Protein AF-A0A956YIS6-F1 (afdb_monomer_lite)

Sequence (52 aa):
MAAKSFPWLGNLPGDFEIEGENYRIYSPLATMILVSVLGTILLNIVIRIFQR

Secondary structure (DSSP, 8-state):
------TTTT--TTEEEEEETTEEEEEEHHHHHHHHHHHHHHHHHHHHHHT-

pLDDT: mean 76.37, std 17.56, range [44.56, 97.44]

Foldseek 3Di:
DDDPDDPCPPCPPQFDFDDDPPDTDTGNRVVVVVCVVVVVVVVVVVVVVVVD

Structure (mmCIF, N/CA/C/O backbone):
data_AF-A0A956YIS6-F1
#
_entry.id   AF-A0A956YIS6-F1
#
loop_
_atom_site.group_PDB
_atom_site.id
_atom_site.type_symbol
_atom_site.label_atom_id
_atom_site.label_alt_id
_atom_site.label_comp_id
_atom_site.label_asym_id
_atom_site.label_entity_id
_atom_site.label_seq_id
_atom_site.pdbx_PDB_ins_code
_atom_site.Cartn_x
_atom_site.Cartn_y
_atom_site.Cartn_z
_atom_site.occupancy
_atom_site.B_iso_or_equiv
_atom_site.auth_seq_id
_atom_site.auth_comp_id
_atom_site.auth_asym_id
_atom_site.auth_atom_id
_atom_site.pdbx_PDB_model_num
ATOM 1 N N . MET A 1 1 ? -0.615 -7.436 -38.064 1.00 45.34 1 MET A N 1
ATOM 2 C CA . MET A 1 1 ? -1.237 -6.106 -37.890 1.00 45.34 1 MET A CA 1
ATOM 3 C C . MET A 1 1 ? -2.179 -6.209 -36.695 1.00 45.34 1 MET A C 1
ATOM 5 O O . MET A 1 1 ? -3.337 -6.552 -36.864 1.00 45.34 1 MET A O 1
ATOM 9 N N . ALA A 1 2 ? -1.660 -6.071 -35.476 1.00 45.72 2 ALA A N 1
ATOM 10 C CA . ALA A 1 2 ? -2.457 -6.179 -34.257 1.00 45.72 2 ALA A CA 1
ATOM 11 C C . ALA A 1 2 ? -2.040 -5.049 -33.319 1.00 45.72 2 ALA A C 1
ATOM 13 O O . ALA A 1 2 ? -0.861 -4.909 -33.017 1.00 45.72 2 ALA A O 1
ATOM 14 N N . ALA A 1 3 ? -3.037 -4.223 -33.005 1.00 44.56 3 ALA A N 1
ATOM 15 C CA . ALA A 1 3 ? -3.119 -3.205 -31.971 1.00 44.56 3 ALA A CA 1
ATOM 16 C C . 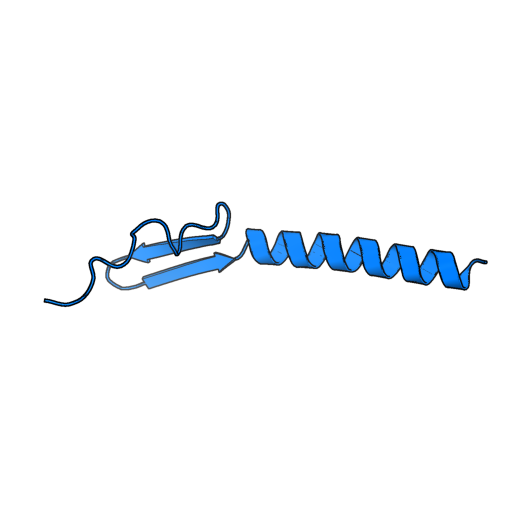ALA A 1 3 ? -1.802 -2.534 -31.551 1.00 44.56 3 ALA A C 1
ATOM 18 O O . ALA A 1 3 ? -1.021 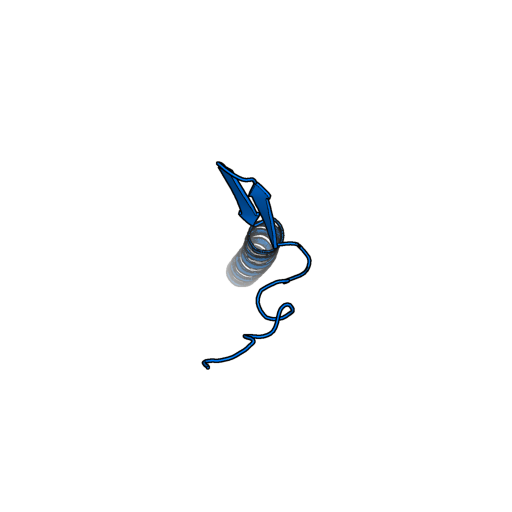-3.051 -30.758 1.00 44.56 3 ALA A O 1
ATOM 19 N N . LYS A 1 4 ? -1.647 -1.283 -31.992 1.00 53.25 4 LYS A N 1
ATOM 20 C CA . LYS A 1 4 ? -0.898 -0.252 -31.274 1.00 53.25 4 LYS A CA 1
ATOM 21 C C . LYS A 1 4 ? -1.597 -0.058 -29.919 1.00 53.25 4 LYS A C 1
ATOM 23 O O . LYS A 1 4 ? -2.432 0.830 -29.779 1.00 53.25 4 LYS A O 1
ATOM 28 N N . SER A 1 5 ? -1.359 -0.971 -28.978 1.00 55.47 5 SER A N 1
ATOM 29 C CA . SER A 1 5 ? -1.950 -0.951 -27.642 1.00 55.47 5 SER A CA 1
ATOM 30 C C . SER A 1 5 ? -1.381 0.245 -26.898 1.00 55.47 5 SER A C 1
ATOM 32 O O . SER A 1 5 ? -0.259 0.213 -26.412 1.00 55.47 5 SER A O 1
ATOM 34 N N . PHE A 1 6 ? -2.144 1.333 -26.946 1.00 52.50 6 PHE A N 1
ATOM 35 C CA . PHE A 1 6 ? -2.134 2.481 -26.052 1.00 52.50 6 PHE A CA 1
ATOM 36 C C . PHE A 1 6 ? -0.881 2.631 -25.163 1.00 52.50 6 PHE A C 1
ATOM 38 O O . PHE A 1 6 ? -0.862 2.088 -24.060 1.00 52.50 6 PHE A O 1
ATOM 45 N N . PRO A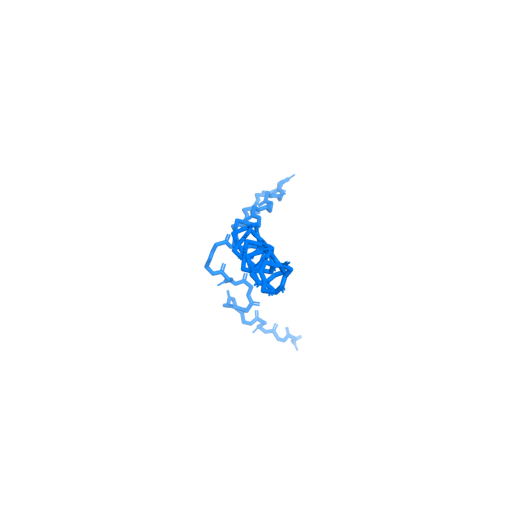 1 7 ? 0.117 3.447 -25.556 1.00 56.12 7 PRO A N 1
ATOM 46 C CA . PRO A 1 7 ? 1.294 3.724 -24.718 1.00 56.12 7 PRO A CA 1
ATOM 47 C C . PRO A 1 7 ? 0.956 4.433 -23.389 1.00 56.12 7 PRO A C 1
ATOM 49 O O . PRO A 1 7 ? 1.822 4.639 -22.547 1.00 56.1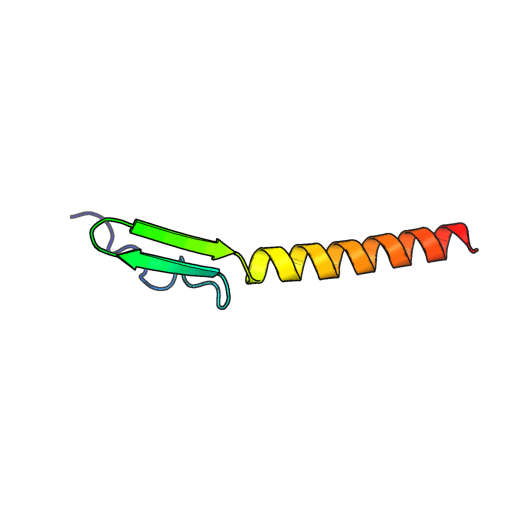2 7 PRO A O 1
ATOM 52 N N . TRP A 1 8 ? -0.306 4.823 -23.187 1.00 55.09 8 TRP A N 1
ATOM 53 C CA . TRP A 1 8 ? -0.807 5.420 -21.952 1.00 55.09 8 TRP A CA 1
ATOM 54 C C . TRP A 1 8 ? -1.452 4.413 -20.990 1.00 55.09 8 TRP A C 1
ATOM 56 O O . TRP A 1 8 ? -1.672 4.753 -19.833 1.00 55.09 8 TRP A O 1
ATOM 66 N N . LEU A 1 9 ? -1.784 3.193 -21.434 1.00 50.91 9 LEU A N 1
ATOM 67 C CA . LEU A 1 9 ? -2.629 2.257 -20.671 1.00 50.91 9 LEU A CA 1
ATOM 68 C C . LEU A 1 9 ? -1.839 1.395 -19.664 1.00 50.91 9 LEU A C 1
ATOM 70 O O . LEU A 1 9 ? -2.320 0.362 -19.215 1.00 50.91 9 LEU A O 1
ATOM 74 N N . GLY A 1 10 ? -0.640 1.847 -19.295 1.00 51.53 10 GLY A N 1
ATOM 75 C CA . GLY A 1 10 ? 0.193 1.300 -18.218 1.00 51.53 10 GLY A CA 1
ATOM 76 C C . GLY A 1 10 ? 0.936 2.374 -17.413 1.00 51.53 10 GLY A C 1
ATOM 77 O O . GLY A 1 10 ? 1.684 2.044 -16.507 1.00 51.53 10 GLY A O 1
ATOM 78 N N . ASN A 1 11 ? 0.719 3.663 -17.710 1.00 57.47 11 ASN A N 1
ATOM 79 C CA . ASN A 1 11 ? 1.357 4.783 -17.012 1.00 57.47 11 ASN A CA 1
ATOM 80 C C . ASN A 1 11 ? 0.451 5.295 -15.888 1.00 57.47 11 ASN A C 1
ATOM 82 O O . ASN A 1 11 ? -0.045 6.422 -15.935 1.00 57.47 11 ASN A O 1
ATOM 86 N N . LEU A 1 12 ? 0.199 4.460 -14.878 1.00 54.53 12 LEU A N 1
ATOM 87 C CA . LEU A 1 12 ? -0.341 4.970 -13.620 1.00 54.53 12 LEU A CA 1
ATOM 88 C C . LEU A 1 12 ? 0.729 5.889 -13.007 1.00 54.53 12 LEU A C 1
ATOM 90 O O . LEU A 1 12 ? 1.834 5.416 -12.737 1.00 54.53 12 LEU A O 1
ATOM 94 N N . PRO A 1 13 ? 0.463 7.197 -12.816 1.00 53.72 13 PRO A N 1
ATOM 95 C CA . PRO A 1 13 ? 1.447 8.105 -12.238 1.00 53.72 13 PRO A CA 1
ATOM 96 C C . PRO A 1 13 ? 1.812 7.615 -10.828 1.00 53.72 13 PRO A C 1
ATOM 98 O O . PRO A 1 13 ? 1.005 7.708 -9.907 1.00 53.72 13 PRO A O 1
ATOM 101 N N . GLY A 1 14 ? 3.016 7.052 -10.681 1.00 64.12 14 GLY A N 1
ATOM 102 C CA . GLY A 1 14 ? 3.527 6.473 -9.434 1.00 64.12 14 GLY A CA 1
ATOM 103 C C . GLY A 1 14 ? 3.872 4.976 -9.483 1.00 64.12 14 GLY A C 1
ATOM 104 O O . GLY A 1 14 ? 4.535 4.508 -8.560 1.00 64.12 14 GLY A O 1
ATOM 105 N N . ASP A 1 15 ? 3.500 4.243 -10.536 1.00 68.06 15 ASP A N 1
ATOM 106 C CA . ASP A 1 15 ? 4.077 2.926 -10.840 1.00 68.06 15 ASP A CA 1
ATOM 107 C C . ASP A 1 15 ? 5.247 3.143 -11.808 1.00 68.06 15 ASP A C 1
ATOM 109 O O . ASP A 1 15 ? 5.070 3.296 -13.016 1.00 68.06 15 ASP A O 1
ATOM 113 N N . PHE A 1 16 ? 6.461 3.249 -11.259 1.00 67.56 16 PHE A N 1
ATOM 114 C CA . PHE A 1 16 ? 7.660 3.435 -12.073 1.00 67.56 16 PHE A CA 1
ATOM 115 C C . PHE A 1 16 ? 8.133 2.074 -12.554 1.00 67.56 16 PHE A C 1
ATOM 117 O O . PHE A 1 16 ? 8.726 1.303 -11.798 1.00 67.56 16 PHE A O 1
ATOM 124 N N . GLU A 1 17 ? 7.864 1.788 -13.817 1.00 67.56 17 GLU A N 1
ATOM 125 C CA . GLU A 1 17 ? 8.416 0.637 -14.503 1.00 67.56 17 GLU A CA 1
ATOM 126 C C . GLU A 1 17 ? 9.609 1.096 -15.344 1.00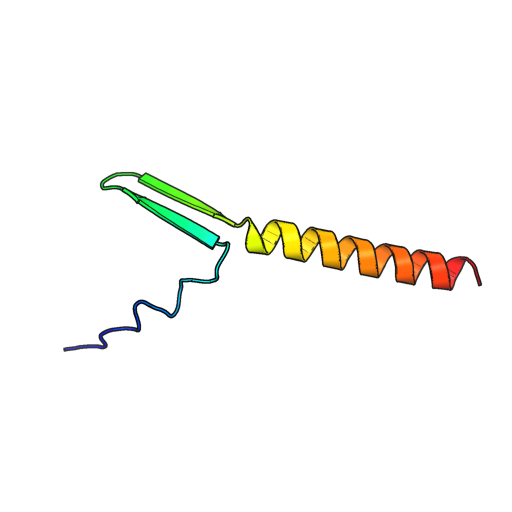 67.56 17 GLU A C 1
ATOM 128 O O . GLU A 1 17 ? 9.460 1.739 -16.381 1.00 67.56 17 GLU A O 1
ATOM 133 N N . ILE A 1 18 ? 10.814 0.835 -14.840 1.00 64.94 18 ILE A N 1
ATOM 134 C CA . ILE A 1 18 ? 12.062 1.161 -15.527 1.00 64.94 18 ILE A CA 1
ATOM 135 C C . ILE A 1 18 ? 12.561 -0.123 -16.189 1.00 64.94 18 ILE A C 1
ATOM 137 O O . ILE A 1 18 ? 13.111 -1.003 -15.523 1.00 64.94 18 ILE A O 1
ATOM 141 N N . GLU A 1 19 ? 12.357 -0.231 -17.500 1.00 68.69 19 GLU A N 1
ATOM 142 C CA . GLU A 1 19 ? 12.900 -1.305 -18.336 1.00 68.69 19 GLU A CA 1
ATOM 143 C C . GLU A 1 19 ? 14.212 -0.851 -18.999 1.00 68.69 19 GLU A C 1
ATOM 145 O O . GLU A 1 19 ? 14.258 0.156 -19.704 1.00 68.69 19 GLU A O 1
ATOM 150 N N . GLY A 1 20 ? 15.294 -1.589 -18.750 1.00 75.06 20 GLY A N 1
ATOM 151 C CA . GLY A 1 20 ? 16.569 -1.519 -19.464 1.00 75.06 20 GLY A CA 1
ATOM 152 C C . GLY A 1 20 ? 16.834 -2.817 -20.236 1.00 75.06 20 GLY A C 1
ATOM 153 O O . GLY A 1 20 ? 16.176 -3.826 -19.999 1.00 75.06 20 GLY A O 1
ATOM 154 N N . GLU A 1 21 ? 17.825 -2.829 -21.135 1.00 73.62 21 GLU A N 1
ATOM 155 C CA . GLU A 1 21 ? 18.089 -3.950 -22.067 1.00 73.62 21 GLU A CA 1
ATOM 156 C C . GLU A 1 21 ? 18.270 -5.338 -21.408 1.00 73.62 21 GLU A C 1
ATOM 158 O O . GLU A 1 21 ? 18.091 -6.349 -22.078 1.00 73.62 21 GLU A O 1
ATOM 163 N N . ASN A 1 22 ? 18.602 -5.412 -20.111 1.00 80.38 22 ASN A N 1
ATOM 164 C CA . ASN A 1 22 ? 18.731 -6.668 -19.352 1.00 80.38 22 ASN A CA 1
ATOM 165 C C . ASN A 1 22 ? 18.092 -6.626 -17.948 1.00 80.38 22 ASN A C 1
ATOM 167 O O . ASN A 1 22 ? 18.285 -7.552 -17.160 1.00 80.38 22 ASN A O 1
ATOM 171 N N . TYR A 1 23 ? 17.365 -5.563 -17.587 1.00 72.50 23 TYR A N 1
ATOM 172 C CA . TYR A 1 23 ? 16.780 -5.435 -16.249 1.00 72.50 23 TYR A CA 1
ATOM 173 C C . TYR A 1 23 ? 15.431 -4.721 -16.280 1.00 72.50 23 TYR A C 1
ATOM 175 O O . TYR A 1 23 ? 15.235 -3.766 -17.020 1.00 72.50 23 TYR A O 1
ATOM 183 N N . ARG A 1 24 ? 14.507 -5.164 -15.428 1.00 73.88 24 ARG A N 1
ATOM 184 C CA . ARG A 1 24 ? 13.193 -4.543 -15.237 1.00 73.88 24 ARG A CA 1
ATOM 185 C C . ARG A 1 24 ? 13.035 -4.216 -13.761 1.00 73.88 24 ARG A C 1
ATOM 187 O O . ARG A 1 24 ? 12.961 -5.121 -12.933 1.00 73.88 24 ARG A O 1
ATOM 194 N N . ILE A 1 25 ? 13.043 -2.929 -13.430 1.00 71.62 25 ILE A N 1
ATOM 195 C CA . ILE A 1 25 ? 12.830 -2.432 -12.070 1.00 71.62 25 ILE A CA 1
ATOM 196 C C . ILE A 1 25 ? 11.391 -1.939 -11.998 1.00 71.62 25 ILE A C 1
ATOM 198 O O . ILE A 1 25 ? 11.050 -0.904 -12.565 1.00 71.62 25 ILE A O 1
ATOM 202 N N . TYR A 1 26 ? 10.551 -2.698 -11.301 1.00 75.44 26 TYR A N 1
ATOM 203 C CA . TYR A 1 26 ? 9.177 -2.313 -11.005 1.00 75.44 26 TYR A CA 1
ATOM 204 C C . TYR A 1 26 ? 9.125 -1.703 -9.604 1.00 75.44 26 TYR A C 1
ATOM 206 O O . TYR A 1 26 ? 9.458 -2.367 -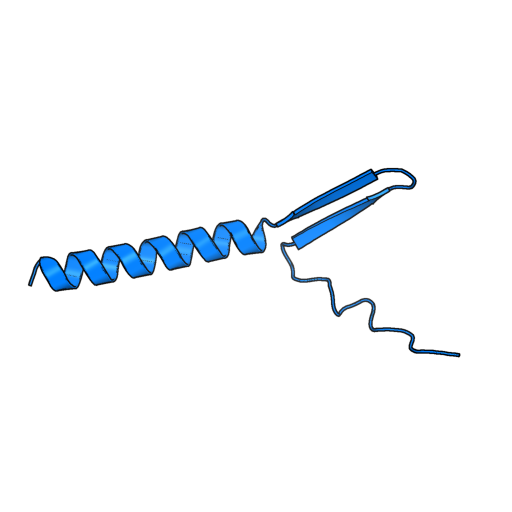8.621 1.00 75.44 26 TYR A O 1
ATOM 214 N N . SER A 1 27 ? 8.736 -0.432 -9.514 1.00 78.06 27 SER A N 1
ATOM 215 C CA . SER A 1 27 ? 8.574 0.290 -8.252 1.00 78.06 27 SER A CA 1
ATOM 216 C C . SER A 1 27 ? 7.104 0.677 -8.062 1.00 78.06 27 SER A C 1
ATOM 218 O O . SER A 1 27 ? 6.674 1.724 -8.560 1.00 78.06 27 SER A O 1
ATOM 220 N N . PRO A 1 28 ? 6.316 -0.155 -7.354 1.00 79.19 28 PRO A N 1
ATOM 221 C CA . PRO A 1 28 ? 4.886 0.062 -7.145 1.00 79.19 28 PRO A CA 1
ATOM 222 C C . PRO A 1 28 ? 4.616 1.075 -6.022 1.00 79.19 28 PRO A C 1
ATOM 224 O O . PRO A 1 28 ? 3.946 0.768 -5.030 1.00 79.19 28 PRO A O 1
ATOM 227 N N . LEU A 1 29 ? 5.166 2.288 -6.130 1.00 81.69 29 LEU A N 1
ATOM 228 C CA . LEU A 1 29 ? 5.007 3.322 -5.100 1.00 81.69 29 LEU A CA 1
ATOM 229 C C . LEU A 1 29 ? 3.543 3.737 -4.951 1.00 81.69 29 LEU A C 1
ATOM 231 O O . LEU A 1 29 ? 3.071 3.905 -3.826 1.00 81.69 29 LEU A O 1
ATOM 235 N N . ALA A 1 30 ? 2.808 3.838 -6.062 1.00 83.12 30 ALA A N 1
ATOM 236 C CA . ALA A 1 30 ? 1.379 4.134 -6.032 1.00 83.12 30 ALA A CA 1
ATOM 237 C C . ALA A 1 30 ? 0.605 3.073 -5.236 1.00 83.12 30 ALA A C 1
ATOM 239 O O . ALA A 1 30 ? -0.186 3.411 -4.352 1.00 83.12 30 ALA A O 1
ATOM 240 N N . THR A 1 31 ? 0.885 1.791 -5.485 1.00 85.62 31 THR A N 1
ATOM 241 C CA . THR A 1 31 ? 0.245 0.681 -4.764 1.00 85.62 31 THR A CA 1
ATOM 242 C C . THR A 1 31 ? 0.590 0.700 -3.273 1.00 85.62 31 THR A C 1
ATOM 244 O O . THR A 1 31 ? -0.298 0.560 -2.434 1.00 85.62 31 THR A O 1
ATOM 247 N N . MET A 1 32 ? 1.858 0.924 -2.916 1.00 90.00 32 MET A N 1
ATOM 248 C CA . MET A 1 32 ? 2.294 0.993 -1.514 1.00 90.00 32 MET A CA 1
ATOM 249 C C . MET A 1 32 ? 1.606 2.132 -0.745 1.00 90.00 32 MET A C 1
ATOM 251 O O . MET A 1 32 ? 1.134 1.928 0.376 1.00 90.00 32 MET A O 1
ATOM 255 N N . ILE A 1 33 ? 1.495 3.317 -1.354 1.00 90.69 33 ILE A N 1
ATOM 256 C CA . ILE A 1 33 ? 0.795 4.466 -0.762 1.00 90.69 33 ILE A CA 1
ATOM 257 C C . ILE A 1 33 ? -0.694 4.155 -0.596 1.00 90.69 33 ILE A C 1
ATOM 259 O O . ILE A 1 33 ? -1.255 4.392 0.475 1.00 90.69 33 ILE A O 1
ATOM 263 N N . LEU A 1 34 ? -1.326 3.585 -1.625 1.00 90.50 34 LEU A N 1
ATOM 264 C CA . LEU A 1 34 ? -2.740 3.223 -1.595 1.00 90.50 34 LEU A CA 1
ATOM 265 C C . LEU A 1 34 ? -3.046 2.239 -0.458 1.00 90.50 34 LEU A C 1
ATOM 267 O O . LEU A 1 34 ? -3.962 2.475 0.329 1.00 90.50 34 LEU A O 1
ATOM 271 N N . VAL A 1 35 ? -2.251 1.173 -0.332 1.00 94.62 35 VAL A N 1
ATOM 272 C CA . VAL A 1 35 ? -2.393 0.172 0.737 1.00 94.62 35 VAL A CA 1
ATOM 273 C C . VAL A 1 35 ? -2.238 0.812 2.119 1.00 94.62 35 VAL A C 1
ATOM 275 O O . VAL A 1 35 ? -3.038 0.535 3.011 1.00 94.62 35 VAL A O 1
ATOM 278 N N . SER A 1 36 ? -1.259 1.703 2.295 1.00 95.81 36 SER A N 1
ATOM 279 C CA . SER A 1 36 ? -1.017 2.400 3.566 1.00 95.81 36 SER A CA 1
ATOM 280 C C . SER A 1 36 ? -2.194 3.289 3.988 1.00 95.81 36 SER A C 1
ATOM 282 O O . SER A 1 36 ? -2.673 3.215 5.125 1.00 95.81 36 SER A O 1
ATOM 284 N N . VAL A 1 37 ? -2.713 4.099 3.060 1.00 96.62 37 VAL A N 1
ATOM 285 C CA . VAL A 1 37 ? -3.851 4.992 3.319 1.00 96.62 37 VAL A CA 1
ATOM 286 C C . VAL A 1 37 ? -5.110 4.184 3.623 1.00 96.62 37 VAL A C 1
ATOM 288 O O . VAL A 1 37 ? -5.785 4.453 4.617 1.00 96.62 37 VAL A O 1
ATOM 291 N N . LEU A 1 38 ? -5.404 3.161 2.816 1.00 97.38 38 LEU A N 1
ATOM 292 C CA . LEU A 1 38 ? -6.554 2.282 3.033 1.00 97.38 38 LEU A CA 1
ATOM 293 C C . LEU A 1 38 ? -6.469 1.563 4.380 1.00 97.38 38 LEU A C 1
ATOM 295 O O . LEU A 1 38 ? -7.436 1.580 5.139 1.00 97.38 38 LEU A O 1
ATOM 299 N N . GLY A 1 39 ? -5.311 0.988 4.710 1.00 96.94 39 GLY A N 1
ATOM 300 C CA . GLY A 1 39 ? -5.080 0.339 5.998 1.00 96.94 39 GLY A CA 1
ATOM 301 C C . GLY A 1 39 ? -5.306 1.295 7.170 1.00 96.94 39 GLY A C 1
ATOM 302 O O . GLY A 1 39 ? -6.000 0.950 8.124 1.00 96.94 39 GLY A O 1
ATOM 303 N N . THR A 1 40 ? -4.802 2.526 7.065 1.00 97.31 40 THR A N 1
ATOM 304 C CA . THR A 1 40 ? -4.981 3.565 8.090 1.00 97.31 40 THR A CA 1
ATOM 305 C C . THR A 1 40 ? -6.455 3.921 8.288 1.00 97.31 40 THR A C 1
ATOM 307 O O . THR A 1 40 ? -6.930 3.984 9.422 1.00 97.31 40 THR A O 1
ATOM 310 N N . ILE A 1 41 ? -7.201 4.121 7.197 1.00 97.31 41 ILE A N 1
ATOM 311 C CA . ILE A 1 41 ? -8.638 4.422 7.248 1.00 97.31 41 ILE A CA 1
ATOM 312 C C . ILE A 1 41 ? -9.401 3.264 7.895 1.00 97.31 41 ILE A C 1
ATOM 314 O O . ILE A 1 41 ? -10.196 3.495 8.805 1.00 97.31 41 ILE A O 1
ATOM 318 N N . LEU A 1 42 ? -9.137 2.026 7.468 1.00 97.44 42 LEU A N 1
ATOM 319 C CA . LEU A 1 42 ? -9.797 0.833 8.000 1.00 97.44 42 LEU A CA 1
ATOM 320 C C . LEU A 1 42 ? -9.537 0.663 9.497 1.00 97.44 42 LEU A C 1
ATOM 322 O O . LEU A 1 42 ? -10.487 0.503 10.260 1.00 97.44 42 LEU A O 1
ATOM 326 N N . LEU A 1 43 ? -8.279 0.756 9.932 1.00 96.75 43 LEU A N 1
ATOM 327 C CA . LEU A 1 43 ? -7.925 0.664 11.349 1.00 96.75 43 LEU A CA 1
ATOM 328 C C . LEU A 1 43 ? -8.608 1.756 12.170 1.00 96.75 43 LEU A C 1
ATOM 330 O O . LEU A 1 43 ? -9.156 1.468 13.229 1.00 96.75 43 LEU A O 1
ATOM 334 N N . ASN A 1 44 ? -8.630 2.992 11.673 1.00 96.25 44 ASN A N 1
ATOM 335 C CA . ASN A 1 44 ? -9.267 4.098 12.376 1.00 96.25 44 ASN A CA 1
ATOM 336 C C . ASN A 1 44 ? -10.790 3.906 12.489 1.00 96.25 44 ASN A C 1
ATOM 338 O O . ASN A 1 44 ? -11.370 4.160 13.542 1.00 96.25 44 ASN A O 1
ATOM 342 N N . ILE A 1 45 ? -11.445 3.400 11.438 1.00 96.44 45 ILE A N 1
ATOM 343 C CA . ILE A 1 45 ? -12.874 3.054 11.473 1.00 96.44 45 ILE A CA 1
ATOM 344 C C . ILE A 1 45 ? -13.133 1.943 12.490 1.00 96.44 45 ILE A C 1
ATOM 346 O O . ILE A 1 45 ? -14.030 2.084 13.318 1.00 96.44 45 ILE A O 1
ATOM 350 N N . VAL A 1 46 ? -12.342 0.868 12.457 1.00 97.06 46 VAL A N 1
ATOM 351 C CA . VAL A 1 46 ? -12.457 -0.249 13.402 1.00 97.06 46 VAL A CA 1
ATOM 352 C C . VAL A 1 46 ? -12.308 0.269 14.830 1.00 97.06 46 VAL A C 1
ATOM 354 O O . VAL A 1 46 ? -13.230 0.123 15.626 1.00 97.06 46 VAL A O 1
ATOM 357 N N . ILE A 1 47 ? -11.214 0.968 15.140 1.00 96.62 47 ILE A N 1
ATOM 358 C CA . ILE A 1 47 ? -10.970 1.542 16.470 1.00 96.62 47 ILE A CA 1
ATOM 359 C C . ILE A 1 47 ? -12.135 2.438 16.900 1.00 96.62 47 ILE A C 1
ATOM 361 O O . ILE A 1 47 ? -12.614 2.322 18.024 1.00 96.62 47 ILE A O 1
ATOM 365 N N . ARG A 1 48 ? -12.647 3.289 16.006 1.00 94.75 48 ARG A N 1
ATOM 366 C CA . ARG A 1 48 ? -13.763 4.191 16.309 1.00 94.75 48 ARG A CA 1
ATOM 367 C C . ARG A 1 48 ? -15.073 3.465 16.604 1.00 94.75 48 ARG A C 1
ATOM 369 O O . ARG A 1 48 ? -15.864 3.973 17.393 1.00 94.75 48 ARG A O 1
ATOM 376 N N . ILE A 1 49 ? -15.320 2.322 15.967 1.00 96.25 49 ILE A N 1
ATOM 377 C CA . ILE A 1 49 ? -16.498 1.487 16.232 1.00 96.25 49 ILE A CA 1
ATOM 378 C C . ILE A 1 49 ? -16.346 0.759 17.572 1.00 96.25 49 ILE A C 1
ATOM 380 O O . ILE A 1 49 ? -17.305 0.714 18.327 1.00 96.25 49 ILE A O 1
ATOM 384 N N . PHE A 1 50 ? -15.155 0.240 17.888 1.00 94.81 50 PHE A N 1
ATOM 385 C CA . PHE A 1 50 ? -14.881 -0.447 19.159 1.00 94.81 50 PHE A CA 1
ATOM 386 C C . PHE A 1 50 ? -14.788 0.495 20.372 1.00 94.81 50 PHE A C 1
ATOM 388 O O . PHE A 1 50 ? -14.937 0.046 21.503 1.00 94.81 50 PHE A O 1
ATOM 395 N N . GLN A 1 51 ? -14.504 1.782 20.154 1.00 86.88 51 GLN A N 1
ATOM 396 C CA . GLN A 1 51 ? -14.458 2.814 21.200 1.00 86.88 51 GLN A CA 1
ATOM 397 C C . GLN A 1 51 ? -15.797 3.552 21.399 1.00 86.88 51 GLN A C 1
ATOM 399 O O . GLN A 1 51 ? -15.849 4.514 22.167 1.00 86.88 51 GLN A O 1
ATOM 404 N N . ARG A 1 52 ? -16.860 3.136 20.702 1.00 63.38 52 ARG A N 1
ATOM 405 C CA . ARG A 1 52 ? -18.245 3.504 21.023 1.00 63.38 52 ARG A CA 1
ATOM 406 C C . ARG A 1 52 ? -18.878 2.439 21.903 1.00 63.38 52 ARG A C 1
ATOM 408 O O . ARG A 1 52 ? -19.689 2.849 22.759 1.00 63.38 52 ARG A O 1
#

Radius of gyration: 18.3 Å; chains: 1; bounding box: 37×15×59 Å